Protein AF-A0A7K0NZ15-F1 (afdb_monomer)

Secondary structure (DSSP, 8-state):
-B-EEE-SSS-EEEEEEEE-STHHHHHHHH----B---TT--EEEEESPPBTTTHHHHHHHHHTSPSS-EEEEESHHHHH-GGGTT-TTB-S-GGGTS--

Structure (mmCIF, N/CA/C/O backbone):
data_AF-A0A7K0NZ15-F1
#
_entry.id   AF-A0A7K0NZ15-F1
#
loop_
_atom_site.group_PDB
_atom_site.id
_atom_site.type_symbol
_atom_site.label_atom_id
_atom_site.label_alt_id
_atom_site.label_comp_id
_atom_site.label_asym_id
_atom_site.label_entity_id
_atom_site.label_seq_id
_atom_site.pdbx_PDB_ins_code
_atom_site.Cartn_x
_atom_site.Cartn_y
_atom_site.Cartn_z
_atom_site.occupancy
_atom_site.B_iso_or_equiv
_atom_site.auth_seq_id
_atom_site.auth_comp_id
_atom_site.auth_asym_id
_atom_site.auth_atom_id
_atom_site.pdbx_PDB_model_num
ATOM 1 N N . MET A 1 1 ? 0.693 7.277 12.330 1.00 58.62 1 MET A N 1
ATOM 2 C CA . MET A 1 1 ? 0.066 8.107 11.309 1.00 58.62 1 MET A CA 1
ATOM 3 C C . MET A 1 1 ? -1.396 7.746 11.366 1.00 58.62 1 MET A C 1
ATOM 5 O O . MET A 1 1 ? -1.777 6.800 10.705 1.00 58.62 1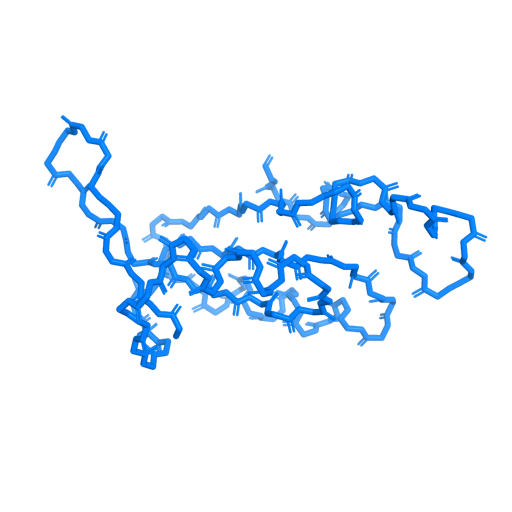 MET A O 1
ATOM 9 N N . THR A 1 2 ? -2.154 8.350 12.285 1.00 57.00 2 THR A N 1
ATOM 10 C CA . THR A 1 2 ? -3.313 7.635 12.855 1.00 57.00 2 THR A CA 1
ATOM 11 C C . THR A 1 2 ? -4.516 8.518 13.017 1.00 57.00 2 THR A C 1
ATOM 13 O O . THR A 1 2 ? -4.468 9.476 13.781 1.00 57.00 2 THR A O 1
ATOM 16 N N . VAL A 1 3 ? -5.603 8.130 12.354 1.00 63.12 3 VAL A N 1
ATOM 17 C CA . VAL A 1 3 ? -6.931 8.703 12.560 1.00 63.12 3 VAL A CA 1
ATOM 18 C C . VAL A 1 3 ? -7.886 7.606 12.994 1.00 63.12 3 VAL A C 1
ATOM 20 O O . VAL A 1 3 ? -7.845 6.487 12.482 1.00 63.12 3 VAL A O 1
ATOM 23 N N . ARG A 1 4 ? -8.749 7.933 13.959 1.00 67.12 4 ARG A N 1
ATOM 24 C CA . ARG A 1 4 ? -9.858 7.073 14.366 1.00 67.12 4 ARG A CA 1
ATOM 25 C C . ARG A 1 4 ? -11.034 7.332 13.436 1.00 67.12 4 ARG A C 1
ATOM 27 O O . ARG A 1 4 ? -11.722 8.339 13.575 1.00 67.12 4 ARG A O 1
ATOM 34 N N . VAL A 1 5 ? -11.270 6.423 12.498 1.00 67.50 5 VAL A N 1
ATOM 35 C CA . VAL A 1 5 ? -12.401 6.539 11.568 1.00 67.50 5 VAL A CA 1
ATOM 36 C C . VAL A 1 5 ? -13.626 5.867 12.182 1.00 67.50 5 VAL A C 1
ATOM 38 O O . VAL A 1 5 ? -13.577 4.689 12.542 1.00 67.50 5 VAL A O 1
ATOM 41 N N . TRP A 1 6 ? -14.724 6.613 12.324 1.00 68.25 6 TRP A N 1
ATOM 42 C CA . TRP A 1 6 ? -16.005 6.081 12.791 1.00 68.25 6 TRP A CA 1
ATOM 43 C C . TRP A 1 6 ? -16.781 5.461 11.626 1.00 68.25 6 TRP A C 1
ATOM 45 O O . TRP A 1 6 ? -17.076 6.128 10.639 1.00 68.25 6 TRP A O 1
ATOM 55 N N . THR A 1 7 ? -17.130 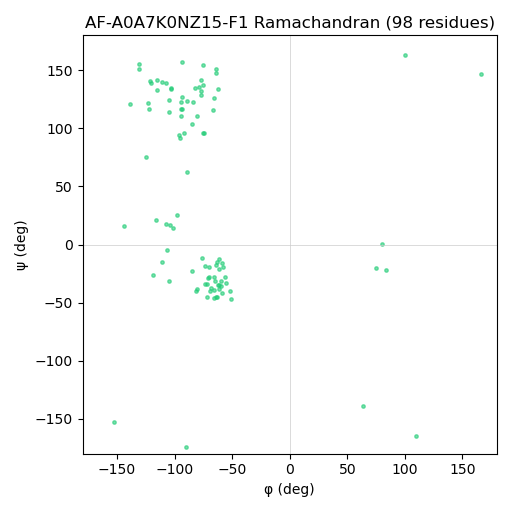4.181 11.744 1.00 67.81 7 THR A N 1
ATOM 56 C CA . THR A 1 7 ? -17.703 3.381 10.641 1.00 67.81 7 THR A CA 1
ATOM 57 C C . THR A 1 7 ? -19.231 3.261 10.669 1.00 67.81 7 THR A C 1
ATOM 59 O O . THR A 1 7 ? -19.786 2.281 10.185 1.00 67.81 7 THR A O 1
ATOM 62 N N . GLY A 1 8 ? -19.960 4.210 11.264 1.00 65.19 8 GLY A N 1
ATOM 63 C CA . GLY A 1 8 ? -21.433 4.159 11.271 1.00 65.19 8 GLY A CA 1
ATOM 64 C C . GLY A 1 8 ? -22.059 3.286 12.367 1.00 65.19 8 GLY A C 1
ATOM 65 O O . GLY A 1 8 ? -23.205 3.509 12.740 1.00 65.19 8 GLY A O 1
ATOM 66 N N . GLY A 1 9 ? -21.314 2.316 12.915 1.00 67.75 9 GLY A N 1
ATOM 67 C CA . GLY A 1 9 ? -21.816 1.300 13.858 1.00 67.75 9 GLY A CA 1
ATOM 68 C C . GLY A 1 9 ? -21.208 1.332 15.266 1.00 67.75 9 GLY A C 1
ATOM 69 O O . GLY A 1 9 ? -21.195 0.309 15.945 1.00 67.75 9 GLY A O 1
ATOM 70 N N . GLY A 1 10 ? -20.624 2.458 15.691 1.00 66.69 10 GLY A N 1
ATOM 71 C CA . GLY A 1 10 ? -19.967 2.586 17.004 1.00 66.69 10 GLY A CA 1
ATOM 72 C C . GLY A 1 10 ? -18.542 2.020 17.083 1.00 66.69 10 GLY A C 1
ATOM 73 O O . GLY A 1 10 ? -17.908 2.120 18.130 1.00 66.69 10 GLY A O 1
ATOM 74 N N . ARG A 1 11 ? -18.003 1.469 15.987 1.00 65.94 11 ARG A N 1
ATOM 75 C CA . ARG A 1 11 ? -16.603 1.026 15.906 1.00 65.94 11 ARG A CA 1
ATOM 76 C C . ARG A 1 11 ? -15.729 2.129 15.325 1.00 65.94 11 ARG A C 1
ATOM 78 O O . ARG A 1 11 ? -16.012 2.655 14.244 1.00 65.94 11 ARG A O 1
ATOM 85 N N . SER A 1 12 ? -14.668 2.452 16.053 1.00 70.44 12 SER A N 1
ATOM 86 C CA . SER A 1 12 ? -13.583 3.305 15.584 1.00 70.44 12 SER A CA 1
ATOM 87 C C . SER A 1 12 ? -12.375 2.438 15.266 1.00 70.44 12 SER A C 1
ATOM 89 O O . SER A 1 12 ? -11.918 1.726 16.161 1.00 70.44 12 SER A O 1
ATOM 91 N N . PHE A 1 13 ? -11.844 2.522 14.052 1.00 76.25 13 PHE A N 1
ATOM 92 C CA . PHE A 1 13 ? -10.595 1.843 13.706 1.00 76.25 13 PHE A CA 1
ATOM 93 C C . PHE A 1 13 ? -9.451 2.843 13.680 1.00 76.25 13 PHE A C 1
ATOM 95 O O . PHE A 1 13 ? -9.598 3.935 13.128 1.00 76.25 13 PHE A O 1
ATOM 102 N N . ALA A 1 14 ? -8.331 2.462 14.289 1.00 81.62 14 ALA A N 1
ATOM 103 C CA . ALA A 1 14 ? -7.065 3.136 14.081 1.00 81.62 14 ALA A CA 1
ATOM 104 C C . ALA A 1 14 ? -6.489 2.688 12.734 1.00 81.62 14 ALA A C 1
ATOM 106 O O . ALA A 1 14 ? -6.416 1.492 12.434 1.00 81.62 14 ALA A O 1
ATOM 107 N N . VAL A 1 15 ? -6.124 3.672 11.925 1.00 83.88 15 VAL A N 1
ATOM 108 C CA . VAL A 1 15 ? -5.545 3.481 10.599 1.00 83.88 15 VAL A CA 1
ATOM 109 C C . VAL A 1 15 ? -4.042 3.723 10.691 1.00 83.88 15 VAL A C 1
ATOM 111 O O . VAL A 1 15 ? -3.639 4.703 11.305 1.00 83.88 15 VAL A O 1
ATOM 114 N N . ASP A 1 16 ? -3.234 2.847 10.105 1.00 87.62 16 ASP A N 1
ATOM 115 C CA . ASP A 1 16 ? -1.813 3.060 9.835 1.00 87.62 16 ASP A CA 1
ATOM 116 C C . ASP A 1 16 ? -1.627 3.279 8.331 1.00 87.62 16 ASP A C 1
ATOM 118 O O . ASP A 1 16 ? -2.256 2.604 7.518 1.00 87.62 16 ASP A O 1
ATOM 122 N N . GLU A 1 17 ? -0.780 4.222 7.943 1.00 88.50 17 GLU A N 1
ATOM 123 C CA . GLU A 1 17 ? -0.543 4.560 6.540 1.00 88.50 17 GLU A CA 1
ATOM 124 C C . GLU A 1 17 ? 0.904 4.239 6.163 1.00 88.50 17 GLU A C 1
ATOM 126 O O . GLU A 1 17 ? 1.862 4.649 6.816 1.00 88.50 17 GLU A O 1
ATOM 131 N N . MET A 1 18 ? 1.063 3.567 5.031 1.00 91.19 18 MET A N 1
ATOM 132 C CA . MET A 1 18 ? 2.325 3.457 4.318 1.00 91.19 18 MET A CA 1
ATOM 133 C C . MET A 1 18 ? 2.358 4.514 3.216 1.00 91.19 18 MET A C 1
ATOM 135 O O . MET A 1 18 ? 1.855 4.299 2.112 1.00 91.19 18 MET A O 1
ATOM 139 N N . ALA A 1 19 ? 2.956 5.661 3.538 1.00 90.69 19 ALA A N 1
ATOM 140 C CA . ALA A 1 19 ? 3.152 6.775 2.619 1.00 90.69 19 ALA A CA 1
ATOM 141 C C . ALA A 1 19 ? 4.274 6.454 1.616 1.00 90.69 19 ALA A C 1
ATOM 143 O O . ALA A 1 19 ? 5.455 6.620 1.926 1.00 90.69 19 ALA A O 1
ATOM 144 N N . LEU A 1 20 ? 3.915 5.970 0.422 1.00 91.88 20 LEU A N 1
ATOM 145 C CA . LEU A 1 20 ? 4.882 5.503 -0.583 1.00 91.88 20 LEU A CA 1
ATOM 146 C C . LEU A 1 20 ? 5.070 6.471 -1.756 1.00 91.88 20 LEU A C 1
ATOM 148 O O . LEU A 1 20 ? 6.153 6.521 -2.338 1.00 91.88 20 LEU A O 1
ATOM 152 N N . ALA A 1 21 ? 4.034 7.225 -2.132 1.00 94.38 21 ALA A N 1
ATOM 153 C CA . ALA A 1 21 ? 4.095 8.155 -3.262 1.00 94.38 21 ALA A CA 1
ATOM 154 C C . ALA A 1 21 ? 3.114 9.334 -3.100 1.00 94.38 21 ALA A C 1
ATOM 156 O O . ALA A 1 21 ? 2.770 9.727 -1.989 1.00 94.38 21 ALA A O 1
ATOM 157 N N . CYS A 1 22 ? 2.654 9.915 -4.213 1.00 94.88 22 CYS A N 1
ATOM 158 C CA . CYS A 1 22 ? 1.798 11.104 -4.235 1.00 94.88 22 CYS A CA 1
ATOM 159 C C . CYS A 1 22 ? 0.454 10.936 -3.508 1.00 94.88 22 CYS A C 1
ATOM 161 O O . CYS A 1 22 ? -0.014 11.894 -2.906 1.00 94.88 22 CYS A O 1
ATOM 163 N N . CYS A 1 23 ? -0.139 9.742 -3.470 1.00 93.81 23 CYS A N 1
ATOM 164 C CA . CYS A 1 23 ? -1.390 9.531 -2.735 1.00 93.81 23 CYS A CA 1
ATOM 165 C C . CYS A 1 23 ? -1.246 9.799 -1.225 1.00 93.81 23 CYS A C 1
ATOM 167 O O . CYS A 1 23 ? -2.222 10.132 -0.562 1.00 93.81 23 CYS A O 1
ATOM 169 N N . ALA A 1 24 ? -0.029 9.764 -0.674 1.00 91.50 24 ALA A N 1
ATOM 170 C CA . ALA A 1 24 ? 0.196 10.161 0.711 1.00 91.50 24 ALA A CA 1
ATOM 171 C C . ALA A 1 24 ? -0.156 11.637 0.967 1.00 91.50 24 ALA A C 1
ATOM 173 O O . ALA A 1 24 ? -0.670 11.958 2.034 1.00 91.50 24 ALA A O 1
ATOM 174 N N . VAL A 1 25 ? 0.059 12.551 0.001 1.00 92.06 25 VAL A N 1
ATOM 175 C CA . VAL A 1 25 ? -0.327 13.967 0.178 1.00 92.06 25 VAL A CA 1
ATOM 176 C C . VAL A 1 25 ? -1.848 14.155 0.142 1.00 92.06 25 VAL A C 1
ATOM 178 O O . VAL A 1 25 ? -2.384 15.042 0.801 1.00 92.06 25 VAL A O 1
ATOM 181 N N . GLU A 1 26 ? -2.559 13.290 -0.577 1.00 93.38 26 GLU A N 1
ATOM 182 C CA . GLU A 1 26 ? -4.021 13.299 -0.604 1.00 93.38 26 GLU A CA 1
ATOM 183 C C . GLU A 1 26 ? -4.578 12.781 0.726 1.00 93.38 26 GLU A C 1
ATOM 185 O O . GLU A 1 26 ? -5.448 13.421 1.323 1.00 93.38 26 GLU A O 1
ATOM 190 N N . LEU A 1 27 ? -4.019 11.681 1.250 1.00 88.19 27 LEU A N 1
ATOM 191 C CA . LEU A 1 27 ? -4.434 11.139 2.544 1.00 88.19 27 LEU A CA 1
ATOM 192 C C . LEU A 1 27 ? -4.101 12.099 3.690 1.00 88.19 27 LEU A C 1
ATOM 194 O O . LEU A 1 27 ? -4.918 12.333 4.574 1.00 88.19 27 LEU A O 1
ATOM 198 N N . ALA A 1 28 ? -2.940 12.733 3.614 1.00 87.12 28 ALA A N 1
ATOM 199 C CA . ALA A 1 28 ? -2.485 13.795 4.492 1.00 87.12 28 ALA A CA 1
ATOM 200 C C . ALA A 1 28 ? -3.478 14.962 4.643 1.00 87.12 28 ALA A C 1
ATOM 202 O O . ALA A 1 28 ? -3.612 15.521 5.737 1.00 87.12 28 ALA A O 1
ATOM 203 N N . VAL A 1 29 ? -4.133 15.362 3.550 1.00 89.25 29 VAL A N 1
ATOM 204 C CA . VAL A 1 29 ? -5.150 16.425 3.551 1.00 89.25 29 VAL A CA 1
ATOM 205 C C . VAL A 1 29 ? -6.496 15.888 4.033 1.00 89.25 29 VAL A C 1
ATOM 207 O O . VAL A 1 29 ? -7.188 16.575 4.781 1.00 89.25 29 VAL A O 1
ATOM 210 N N . ALA A 1 30 ? -6.854 14.658 3.654 1.00 85.69 30 ALA A N 1
ATOM 211 C CA . ALA A 1 30 ? -8.079 14.009 4.115 1.00 85.69 30 ALA A CA 1
ATOM 212 C C . ALA A 1 30 ? -8.074 13.744 5.633 1.00 85.69 30 ALA A C 1
ATOM 214 O O . ALA A 1 30 ? -9.125 13.772 6.270 1.00 85.69 30 ALA A O 1
ATOM 215 N N . LEU A 1 31 ? -6.890 13.507 6.206 1.00 81.69 31 LEU A N 1
ATOM 216 C CA . LEU A 1 31 ? -6.659 13.107 7.592 1.00 81.69 31 LEU A CA 1
ATOM 217 C C . LEU A 1 31 ? -5.676 14.079 8.288 1.00 81.69 31 LEU A C 1
ATOM 219 O O . LEU A 1 31 ? -4.503 13.749 8.496 1.00 81.69 31 LEU A O 1
ATOM 223 N N . PRO A 1 32 ? -6.122 15.297 8.656 1.00 71.38 32 PRO A N 1
ATOM 224 C CA . PRO A 1 32 ? -5.244 16.326 9.218 1.00 71.38 32 PRO A CA 1
ATOM 225 C C . PRO A 1 32 ? -4.748 16.004 10.639 1.00 71.38 32 PRO A C 1
ATOM 227 O O . PRO A 1 32 ? -3.645 16.405 11.003 1.00 71.38 32 PRO A O 1
ATOM 230 N N . GLU A 1 33 ? -5.510 15.244 11.431 1.00 70.56 33 GLU A N 1
ATOM 231 C CA . GLU A 1 33 ? -5.163 14.874 12.813 1.00 70.56 33 GLU A CA 1
ATOM 232 C C . GLU A 1 33 ? -4.355 13.572 12.887 1.00 70.56 33 GLU A C 1
ATOM 234 O O . GLU A 1 33 ? -4.790 12.567 13.444 1.00 70.56 33 GLU A O 1
ATOM 239 N N . ARG A 1 34 ? -3.161 13.567 12.297 1.00 66.44 34 ARG A N 1
ATOM 240 C CA . ARG A 1 34 ? -2.291 12.383 12.245 1.00 66.44 34 ARG A CA 1
ATOM 241 C C . ARG A 1 34 ? -1.277 12.376 13.386 1.00 66.44 34 ARG A C 1
ATOM 243 O O . ARG A 1 34 ? -0.334 13.159 13.395 1.00 66.44 34 ARG A O 1
ATOM 250 N N . GLY A 1 35 ? -1.465 11.448 14.324 1.00 65.25 35 GLY A N 1
ATOM 251 C CA . GLY A 1 35 ? -0.479 11.100 15.356 1.00 65.25 35 GLY A CA 1
ATOM 252 C C . GLY A 1 35 ? 0.478 9.986 14.920 1.00 65.25 35 GLY A C 1
ATOM 253 O O . GLY A 1 35 ? 0.426 9.524 13.781 1.00 65.25 35 GLY A O 1
ATOM 254 N N . GLU A 1 36 ? 1.336 9.510 15.822 1.00 67.75 36 GLU A N 1
ATOM 255 C CA . GLU A 1 36 ? 2.221 8.351 15.607 1.00 67.75 36 GLU A CA 1
ATOM 256 C C . GLU A 1 36 ? 1.417 7.050 15.411 1.00 67.75 36 GLU A C 1
ATOM 258 O O . GLU A 1 36 ? 0.269 6.964 15.849 1.00 67.75 36 GLU A O 1
ATOM 263 N N . ALA A 1 37 ? 1.946 6.075 14.656 1.00 63.38 37 ALA A N 1
ATOM 264 C CA . ALA A 1 37 ? 1.219 4.833 14.345 1.00 63.38 37 ALA A CA 1
ATOM 265 C C . ALA A 1 37 ? 1.030 4.043 15.642 1.00 63.38 37 ALA A C 1
ATOM 267 O O . ALA A 1 37 ? 2.039 3.684 16.255 1.00 63.38 37 ALA A O 1
ATOM 268 N N . PRO A 1 38 ? -0.202 3.820 16.128 1.00 65.81 38 PRO A N 1
ATOM 269 C CA . PRO A 1 38 ? -0.370 3.144 17.380 1.00 65.81 38 PRO 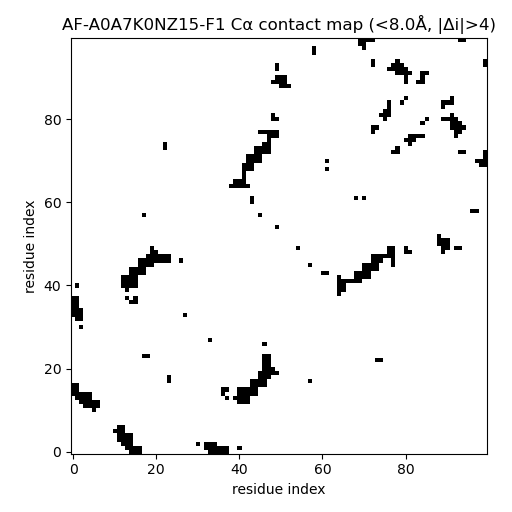A CA 1
ATOM 270 C C . PRO A 1 38 ? -0.103 1.664 17.165 1.00 65.81 38 PRO A C 1
ATOM 272 O O . PRO A 1 38 ? -0.286 1.103 16.083 1.00 65.81 38 PRO A O 1
ATOM 275 N N . VAL A 1 39 ? 0.289 1.019 18.250 1.00 68.56 39 VAL A N 1
ATOM 276 C CA . VAL A 1 39 ? 0.451 -0.433 18.295 1.00 68.56 39 VAL A CA 1
ATOM 277 C C . VAL A 1 39 ? -0.867 -1.186 18.054 1.00 68.56 39 VAL A C 1
ATOM 279 O O . VAL A 1 39 ? -0.833 -2.382 17.790 1.00 68.56 39 VAL A O 1
ATOM 282 N N . ASP A 1 40 ? -2.015 -0.501 18.134 1.00 75.56 40 ASP A N 1
ATOM 283 C CA . ASP A 1 40 ? -3.365 -1.051 17.970 1.00 75.56 40 ASP A CA 1
ATOM 284 C C . ASP A 1 40 ? -4.023 -0.714 16.616 1.00 75.56 40 ASP A C 1
ATOM 286 O O . ASP A 1 40 ? -5.240 -0.823 16.469 1.00 75.56 40 ASP A O 1
ATOM 290 N N . ALA A 1 41 ? -3.249 -0.290 15.610 1.00 81.62 41 ALA A N 1
ATOM 291 C CA . ALA A 1 41 ? -3.800 -0.037 14.282 1.00 81.62 41 ALA A CA 1
ATOM 292 C C . ALA A 1 41 ? -4.388 -1.319 13.669 1.00 81.62 41 ALA A C 1
ATOM 294 O O . ALA A 1 41 ? -3.765 -2.374 13.671 1.00 81.62 41 ALA A O 1
ATOM 295 N N . HIS A 1 42 ? -5.589 -1.217 13.105 1.00 87.31 42 HIS A N 1
ATOM 296 C CA . HIS A 1 42 ? -6.309 -2.351 12.512 1.00 87.31 42 HIS A CA 1
ATOM 297 C C . HIS A 1 42 ? -6.417 -2.248 10.990 1.00 87.31 42 HIS A C 1
ATOM 299 O O . HIS A 1 42 ? -6.759 -3.218 10.321 1.00 87.31 42 HIS A O 1
ATOM 305 N N . VAL A 1 43 ? -6.153 -1.075 10.418 1.00 89.38 43 VAL A N 1
ATOM 306 C CA . VAL A 1 43 ? -6.273 -0.842 8.978 1.00 89.38 43 VAL A CA 1
ATOM 307 C C . VAL A 1 43 ? -4.937 -0.352 8.448 1.00 89.38 43 VAL A C 1
ATOM 309 O O . VAL A 1 43 ? -4.468 0.685 8.898 1.00 89.38 43 VAL A O 1
ATOM 312 N N . LEU A 1 44 ? -4.352 -1.059 7.483 1.00 92.19 44 LEU A N 1
ATOM 313 C CA . LEU A 1 44 ? -3.185 -0.599 6.735 1.00 92.19 44 LEU A CA 1
ATOM 314 C C . LEU A 1 44 ? -3.629 0.091 5.444 1.00 92.19 44 LEU A C 1
ATOM 316 O O . LEU A 1 44 ? -4.172 -0.557 4.552 1.00 92.19 44 LEU A O 1
ATOM 320 N N . VAL A 1 45 ? -3.349 1.381 5.297 1.00 93.31 45 VAL A N 1
ATOM 321 C CA . VAL A 1 45 ? -3.535 2.108 4.038 1.00 93.31 45 VAL A CA 1
ATOM 322 C C . VAL A 1 45 ? -2.224 2.108 3.267 1.00 93.31 45 VAL A C 1
ATOM 324 O O . VAL A 1 45 ? -1.234 2.691 3.701 1.00 93.31 45 VAL A O 1
ATOM 327 N N . VAL A 1 46 ? -2.213 1.478 2.098 1.00 95.44 46 VAL A N 1
ATOM 328 C CA . VAL A 1 46 ? -1.078 1.507 1.172 1.00 95.44 46 VAL A CA 1
ATOM 329 C C . VAL A 1 46 ? -1.291 2.674 0.213 1.00 95.44 46 VAL A C 1
ATOM 331 O O . VAL A 1 46 ? -2.034 2.555 -0.762 1.00 95.44 46 VAL A O 1
ATOM 334 N N . ALA A 1 47 ? -0.682 3.820 0.524 1.00 94.81 47 ALA A N 1
ATOM 335 C CA . ALA A 1 47 ? -0.883 5.073 -0.194 1.00 94.81 47 ALA A CA 1
ATOM 336 C C . ALA A 1 47 ? 0.200 5.285 -1.262 1.00 94.81 47 ALA A C 1
ATOM 338 O O . ALA A 1 47 ? 1.255 5.882 -1.017 1.00 94.81 47 ALA A O 1
ATOM 339 N N . GLY A 1 48 ? -0.092 4.828 -2.481 1.00 95.38 48 GLY A N 1
ATOM 340 C CA . GLY A 1 48 ? 0.742 5.060 -3.660 1.00 95.38 48 GLY A CA 1
ATOM 341 C C . GLY A 1 48 ? 1.465 3.824 -4.196 1.00 95.38 48 GLY A C 1
ATOM 342 O O . GLY A 1 48 ? 1.108 2.685 -3.911 1.00 95.38 48 GLY A O 1
ATOM 343 N N . THR A 1 49 ? 2.456 4.062 -5.055 1.00 96.62 49 THR A N 1
ATOM 344 C CA . THR A 1 49 ? 3.153 3.011 -5.805 1.00 96.62 49 THR A CA 1
ATOM 345 C C . THR A 1 49 ? 3.948 2.091 -4.887 1.00 96.62 49 THR A C 1
ATOM 347 O O . THR A 1 49 ? 4.817 2.546 -4.146 1.00 96.62 49 THR A O 1
ATOM 350 N N . VAL A 1 50 ? 3.711 0.785 -4.995 1.00 96.75 50 VAL A N 1
ATOM 351 C CA . VAL A 1 50 ? 4.512 -0.228 -4.306 1.00 96.75 50 VAL A CA 1
ATOM 352 C C . VAL A 1 50 ? 5.597 -0.717 -5.259 1.00 96.75 50 VAL A C 1
ATOM 354 O O . VAL A 1 50 ? 5.318 -1.192 -6.358 1.00 96.75 50 VAL A O 1
ATOM 357 N N . THR A 1 51 ? 6.852 -0.589 -4.843 1.00 96.75 51 THR A N 1
ATOM 358 C CA . THR A 1 51 ? 7.988 -1.141 -5.585 1.00 96.75 51 THR A CA 1
ATOM 359 C C . THR A 1 51 ? 8.347 -2.525 -5.061 1.00 96.75 51 THR A C 1
ATOM 361 O O . THR A 1 51 ? 8.092 -2.841 -3.897 1.00 96.75 51 THR A O 1
ATOM 364 N N . LEU A 1 52 ? 9.012 -3.337 -5.883 1.00 96.12 52 LEU A N 1
ATOM 365 C CA . LEU A 1 52 ? 9.550 -4.638 -5.466 1.00 96.12 52 LEU A CA 1
ATOM 366 C C . LEU A 1 52 ? 10.482 -4.510 -4.248 1.00 96.12 52 LEU A C 1
ATOM 368 O O . LEU A 1 52 ? 10.502 -5.385 -3.389 1.00 96.12 52 LEU A O 1
ATOM 372 N N . ALA A 1 53 ? 11.211 -3.394 -4.142 1.00 96.12 53 ALA A N 1
ATOM 373 C CA . ALA A 1 53 ? 12.078 -3.103 -3.002 1.00 96.12 53 ALA A CA 1
ATOM 374 C C . ALA A 1 53 ? 11.299 -2.750 -1.722 1.00 96.12 53 ALA A C 1
ATOM 376 O O . ALA A 1 53 ? 11.741 -3.087 -0.626 1.00 96.12 53 ALA A O 1
ATOM 377 N N . ALA A 1 54 ? 10.148 -2.081 -1.844 1.00 95.69 54 ALA A N 1
ATOM 378 C CA . ALA A 1 54 ? 9.312 -1.690 -0.707 1.00 95.69 54 ALA A CA 1
ATOM 379 C C . ALA A 1 54 ? 8.356 -2.805 -0.250 1.00 95.69 54 ALA A C 1
ATOM 381 O O . ALA A 1 54 ? 7.917 -2.804 0.903 1.00 95.69 54 ALA A O 1
ATOM 382 N N . LEU A 1 55 ? 8.041 -3.761 -1.129 1.00 96.19 55 LEU A N 1
ATOM 383 C CA . LEU A 1 55 ? 7.092 -4.842 -0.864 1.00 96.19 55 LEU A CA 1
ATOM 384 C C . LEU A 1 55 ? 7.368 -5.598 0.454 1.00 96.19 55 LEU A C 1
ATOM 386 O O . LEU A 1 55 ? 6.426 -5.743 1.236 1.00 96.19 55 LEU A O 1
ATOM 390 N N . PRO A 1 56 ? 8.610 -6.016 0.787 1.00 96.56 56 PRO A N 1
ATOM 391 C CA . PRO A 1 56 ? 8.876 -6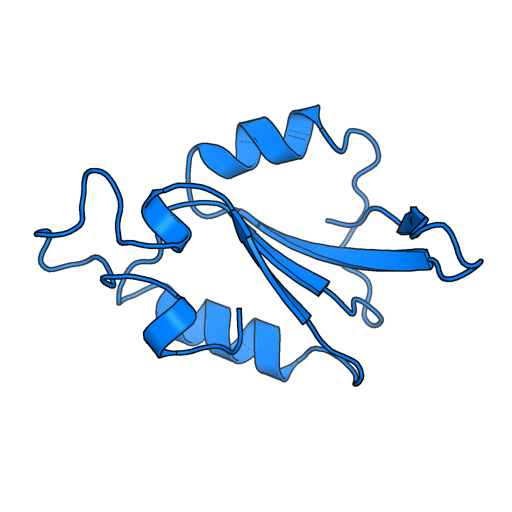.712 2.048 1.00 96.56 56 PRO A CA 1
ATOM 392 C C . PRO A 1 56 ? 8.505 -5.880 3.281 1.00 96.56 56 PRO A C 1
ATOM 394 O O . PRO A 1 56 ? 7.999 -6.417 4.264 1.00 96.56 56 PRO A O 1
ATOM 397 N N . THR A 1 57 ? 8.708 -4.561 3.228 1.00 95.44 57 THR A N 1
ATOM 398 C CA . THR A 1 57 ? 8.345 -3.649 4.319 1.00 95.44 57 THR A CA 1
ATOM 399 C C . THR A 1 57 ? 6.832 -3.525 4.466 1.00 95.44 57 THR A C 1
ATOM 401 O O . THR A 1 57 ? 6.335 -3.521 5.591 1.00 95.44 57 THR A O 1
ATOM 404 N N . VAL A 1 58 ? 6.091 -3.473 3.355 1.00 94.81 58 VAL A N 1
ATOM 405 C CA . VAL A 1 58 ? 4.617 -3.443 3.373 1.00 94.81 58 VAL A CA 1
ATOM 406 C C . VAL A 1 58 ? 4.061 -4.731 3.987 1.00 94.81 58 VAL A C 1
ATOM 408 O O . VAL A 1 58 ? 3.200 -4.674 4.864 1.00 94.81 58 VAL A O 1
ATOM 411 N N . LEU A 1 59 ? 4.600 -5.889 3.595 1.00 95.19 59 LEU A N 1
ATOM 412 C CA . LEU A 1 59 ? 4.194 -7.186 4.145 1.00 95.19 59 LEU A CA 1
ATOM 413 C C . LEU A 1 59 ? 4.507 -7.303 5.639 1.00 95.19 59 LEU A C 1
ATOM 415 O O . LEU A 1 59 ? 3.646 -7.719 6.412 1.00 95.19 59 LEU A O 1
ATOM 419 N N . ALA A 1 60 ? 5.704 -6.888 6.060 1.00 93.50 60 ALA A N 1
ATOM 420 C CA . ALA A 1 60 ? 6.090 -6.894 7.469 1.00 93.50 60 ALA A CA 1
ATOM 421 C C . ALA A 1 60 ? 5.187 -5.982 8.313 1.00 93.50 60 ALA A C 1
ATOM 423 O O . ALA A 1 60 ? 4.817 -6.337 9.431 1.00 93.50 60 ALA A O 1
ATOM 424 N N . ARG A 1 61 ? 4.786 -4.825 7.770 1.00 91.12 61 ARG A N 1
ATOM 425 C CA . ARG A 1 61 ? 3.843 -3.921 8.438 1.00 91.12 61 ARG A CA 1
ATOM 426 C C . ARG A 1 61 ? 2.464 -4.542 8.583 1.00 91.12 61 ARG A C 1
ATOM 428 O O . ARG A 1 61 ? 1.935 -4.526 9.686 1.00 91.12 61 ARG A O 1
ATOM 435 N N . TYR A 1 62 ? 1.929 -5.154 7.528 1.00 92.19 62 TYR A N 1
ATOM 436 C CA . TYR A 1 62 ? 0.655 -5.870 7.606 1.00 92.19 62 TYR A CA 1
ATOM 437 C C . TYR A 1 62 ? 0.686 -7.007 8.641 1.00 92.19 62 TYR A C 1
ATOM 439 O O . TYR A 1 62 ? -0.254 -7.165 9.418 1.00 92.19 62 TYR A O 1
ATOM 447 N N . GLN A 1 63 ? 1.782 -7.768 8.694 1.00 92.31 63 GLN A N 1
ATOM 448 C CA . GLN A 1 63 ? 1.967 -8.853 9.665 1.00 92.31 63 GLN A CA 1
ATOM 449 C C . GLN A 1 63 ? 2.068 -8.359 11.114 1.00 92.31 63 GLN A C 1
ATOM 451 O O . GLN A 1 63 ? 1.699 -9.092 12.028 1.00 92.31 63 GLN A O 1
ATOM 456 N N . ALA A 1 64 ? 2.546 -7.132 11.329 1.00 89.94 64 ALA A N 1
ATOM 457 C CA . ALA A 1 64 ? 2.630 -6.527 12.653 1.00 89.94 64 ALA A CA 1
ATOM 458 C C . ALA A 1 64 ? 1.270 -6.036 13.189 1.00 89.94 64 ALA A C 1
ATOM 460 O O . ALA A 1 64 ? 1.186 -5.704 14.371 1.00 89.94 64 ALA A O 1
ATOM 461 N N . LEU A 1 65 ? 0.217 -5.984 12.359 1.00 89.62 65 LEU A N 1
ATOM 462 C CA . LEU A 1 65 ? -1.091 -5.486 12.784 1.00 89.62 65 LEU A CA 1
ATOM 463 C C . LEU A 1 65 ? -1.896 -6.530 13.589 1.00 89.62 65 LEU A C 1
ATOM 465 O O . LEU A 1 65 ? -1.997 -7.693 13.165 1.00 89.62 65 LEU A O 1
ATOM 469 N N . PRO A 1 66 ? -2.533 -6.126 14.709 1.00 88.62 66 PRO A N 1
ATOM 470 C CA . PRO A 1 66 ? -3.447 -6.973 15.470 1.00 88.62 66 PRO A CA 1
ATOM 471 C C . PRO A 1 66 ? -4.707 -7.359 14.680 1.00 88.62 66 PRO A C 1
ATOM 473 O O . PRO A 1 66 ? -5.244 -6.589 13.888 1.00 88.62 66 PRO A O 1
ATOM 476 N N . GLU A 1 67 ? -5.224 -8.558 14.953 1.00 87.12 67 GLU A N 1
ATOM 477 C CA . GLU A 1 67 ? -6.503 -9.035 14.414 1.00 87.12 67 GLU A CA 1
ATOM 478 C C . GLU A 1 67 ? -7.683 -8.355 15.148 1.00 87.12 67 GLU A C 1
ATOM 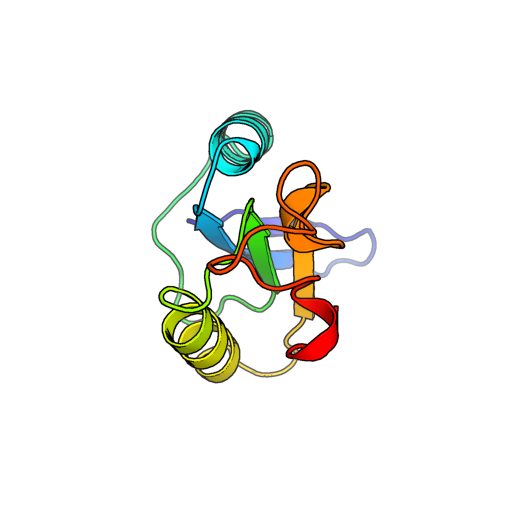480 O O . GLU A 1 67 ? -7.634 -8.260 16.378 1.00 87.12 67 GLU A O 1
ATOM 485 N N . PRO A 1 68 ? -8.760 -7.910 14.466 1.00 87.50 68 PRO A N 1
ATOM 486 C CA . PRO A 1 68 ? -9.026 -7.987 13.027 1.00 87.50 68 PRO A CA 1
ATOM 487 C C . PRO A 1 68 ? -8.242 -6.943 12.222 1.00 87.50 68 PRO A C 1
ATOM 489 O O . PRO A 1 68 ? -8.260 -5.765 12.579 1.00 87.50 68 PRO A O 1
ATOM 492 N N . ARG A 1 69 ? -7.586 -7.363 11.131 1.00 90.06 69 ARG A N 1
ATOM 493 C CA . ARG A 1 69 ? -6.801 -6.463 10.264 1.00 90.06 69 ARG A CA 1
ATOM 494 C C . ARG A 1 69 ? -7.367 -6.341 8.852 1.00 90.06 69 ARG A C 1
ATOM 496 O O . ARG A 1 69 ? -7.783 -7.328 8.251 1.00 90.06 69 ARG A O 1
ATOM 503 N N . HIS A 1 70 ? -7.314 -5.135 8.302 1.00 90.50 70 HIS A N 1
ATOM 504 C CA . HIS A 1 70 ? -7.786 -4.803 6.958 1.00 90.50 70 HIS A CA 1
ATOM 505 C C . HIS A 1 70 ? -6.729 -4.019 6.180 1.00 90.50 70 HIS A C 1
ATOM 507 O O . HIS A 1 70 ? -5.885 -3.346 6.774 1.00 90.50 70 HIS A O 1
ATOM 513 N N . VAL A 1 71 ? -6.781 -4.087 4.851 1.00 94.25 71 VAL A N 1
ATOM 514 C CA . VAL A 1 71 ? -5.896 -3.331 3.957 1.00 94.25 71 VAL A CA 1
ATOM 515 C C . VAL A 1 71 ? -6.745 -2.452 3.053 1.00 94.25 71 VAL A C 1
ATOM 517 O O . VAL A 1 71 ? -7.802 -2.864 2.597 1.00 94.25 71 VAL A O 1
ATOM 520 N N . ILE A 1 72 ? -6.284 -1.233 2.797 1.00 93.62 72 ILE A N 1
ATOM 521 C CA . ILE A 1 72 ? -6.870 -0.331 1.810 1.00 93.62 72 ILE A CA 1
ATOM 522 C C . ILE A 1 72 ? -5.775 0.014 0.807 1.00 93.62 72 ILE A C 1
ATOM 524 O O . ILE A 1 72 ? -4.780 0.649 1.159 1.00 93.62 72 ILE A O 1
ATOM 528 N N . ALA A 1 73 ? -5.958 -0.378 -0.452 1.00 95.94 73 ALA A N 1
ATOM 529 C CA . ALA A 1 73 ? -5.112 0.098 -1.541 1.00 95.94 73 ALA A CA 1
ATOM 530 C C . ALA A 1 73 ? -5.590 1.488 -1.973 1.00 95.94 73 ALA A C 1
ATOM 532 O O . ALA A 1 73 ? -6.674 1.632 -2.541 1.00 95.94 73 ALA A O 1
ATOM 533 N N . PHE A 1 74 ? -4.790 2.517 -1.698 1.00 95.31 74 PHE A N 1
ATOM 534 C CA . PHE A 1 74 ? -5.152 3.897 -1.991 1.00 95.31 74 PHE A CA 1
ATOM 535 C C . PHE A 1 74 ? -4.389 4.417 -3.215 1.00 95.31 74 PHE A C 1
ATOM 537 O O . PHE A 1 74 ? -3.163 4.554 -3.209 1.00 95.31 74 PHE A O 1
ATOM 544 N N . GLY A 1 75 ? -5.152 4.689 -4.278 1.00 95.25 75 GLY A N 1
ATOM 545 C CA . GLY A 1 75 ? -4.661 5.172 -5.567 1.00 95.25 75 GLY A CA 1
ATOM 546 C C . GLY A 1 75 ? -4.545 4.090 -6.648 1.00 95.25 75 GLY A C 1
ATOM 547 O O . GLY A 1 75 ? -4.508 2.886 -6.379 1.00 95.25 75 GLY A O 1
ATOM 548 N N . ALA A 1 76 ? -4.453 4.532 -7.906 1.00 95.56 76 ALA A N 1
ATOM 549 C CA . ALA A 1 76 ? -4.311 3.641 -9.063 1.00 95.56 76 ALA A CA 1
ATOM 550 C C . ALA A 1 76 ? -3.016 2.810 -9.001 1.00 95.56 76 ALA A C 1
ATOM 552 O O . ALA A 1 76 ? -3.001 1.643 -9.386 1.00 95.56 76 ALA A O 1
ATOM 553 N N . CYS A 1 77 ? -1.939 3.392 -8.463 1.00 95.94 77 CYS A N 1
ATOM 554 C CA . CYS A 1 77 ? -0.650 2.714 -8.353 1.00 95.94 77 CYS A CA 1
ATOM 555 C C . CYS A 1 77 ? -0.666 1.547 -7.358 1.00 95.94 77 CYS A C 1
ATOM 557 O O . CYS A 1 77 ? -0.046 0.523 -7.619 1.00 95.94 77 CYS A O 1
ATOM 559 N N . ALA A 1 78 ? -1.378 1.680 -6.234 1.00 96.06 78 ALA A N 1
ATOM 560 C CA . ALA A 1 78 ? -1.487 0.610 -5.242 1.00 96.06 78 ALA A CA 1
ATOM 561 C C . ALA A 1 78 ? -2.406 -0.525 -5.723 1.00 96.06 78 ALA A C 1
ATOM 563 O O . ALA A 1 78 ? -2.176 -1.689 -5.405 1.00 96.06 78 ALA A O 1
ATOM 564 N N . THR A 1 79 ? -3.446 -0.191 -6.489 1.00 95.81 79 THR A N 1
ATOM 565 C CA . THR A 1 79 ? -4.466 -1.146 -6.954 1.00 95.81 79 THR A CA 1
ATOM 566 C C . THR A 1 79 ? -4.039 -1.942 -8.184 1.00 95.81 79 THR A C 1
ATOM 568 O O . THR A 1 79 ? -4.338 -3.128 -8.254 1.00 95.81 79 THR A O 1
ATOM 571 N N . SER A 1 80 ? -3.362 -1.300 -9.141 1.00 95.06 80 SER A N 1
ATOM 572 C CA . SER A 1 80 ? -3.101 -1.865 -10.477 1.00 95.06 80 SER A CA 1
ATOM 573 C C . SER A 1 80 ? -1.726 -1.489 -11.063 1.00 95.06 80 SER A C 1
ATOM 575 O O . SER A 1 80 ? -1.520 -1.552 -12.272 1.00 95.06 80 SER A O 1
ATOM 577 N N . GLY A 1 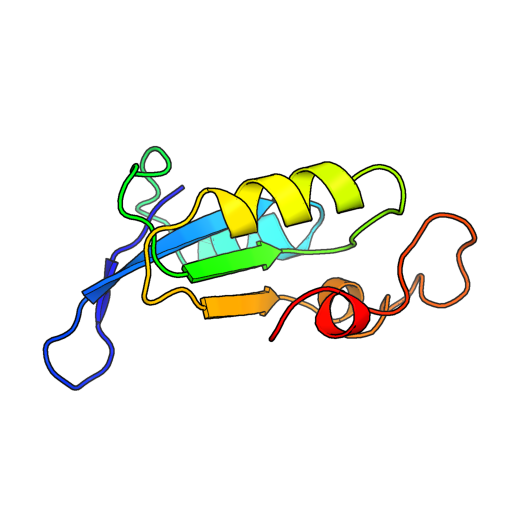81 ? -0.789 -0.993 -10.242 1.00 93.75 81 GLY A N 1
ATOM 578 C CA . GLY A 1 81 ? 0.491 -0.434 -10.708 1.00 93.75 81 GLY A CA 1
ATOM 579 C C . GLY A 1 81 ? 0.350 0.961 -11.339 1.00 93.75 81 GLY A C 1
ATOM 580 O O . GLY A 1 81 ? 1.292 1.761 -11.331 1.00 93.75 81 GLY A O 1
ATOM 581 N N . GLY A 1 82 ? -0.861 1.322 -11.778 1.00 94.69 82 GLY A N 1
ATOM 582 C CA . GLY A 1 82 ? -1.222 2.657 -12.242 1.00 94.69 82 GLY A CA 1
ATOM 583 C C . GLY A 1 82 ? -0.440 3.049 -13.500 1.0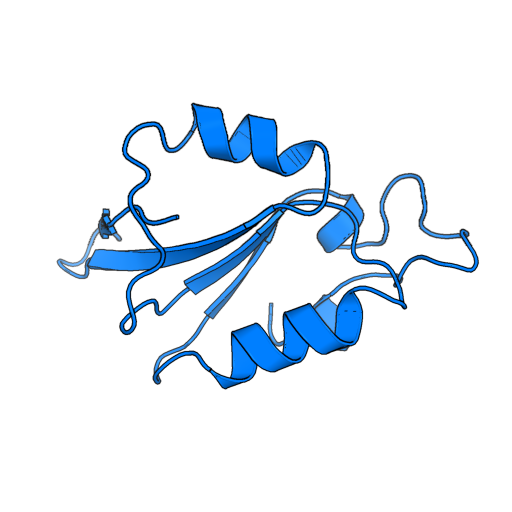0 94.69 82 GLY A C 1
ATOM 584 O O . GLY A 1 82 ? -0.230 2.212 -14.374 1.00 94.69 82 GLY A O 1
ATOM 585 N N . PRO A 1 83 ? 0.043 4.299 -13.614 1.00 94.81 83 PRO A N 1
ATOM 586 C CA . PRO A 1 83 ? 0.876 4.727 -14.743 1.00 94.81 83 PRO A CA 1
ATOM 587 C C . PRO A 1 83 ? 2.173 3.921 -14.916 1.00 94.81 83 PRO A C 1
ATOM 589 O O . PRO A 1 83 ? 2.801 4.002 -15.967 1.00 94.81 83 PRO A O 1
ATOM 592 N N . TYR A 1 84 ? 2.581 3.166 -13.891 1.00 95.81 84 TYR A N 1
ATOM 593 C CA . TYR A 1 84 ? 3.824 2.401 -13.850 1.00 95.81 84 TYR A CA 1
ATOM 594 C C . TYR A 1 84 ? 3.605 0.887 -13.972 1.00 95.81 84 TYR A C 1
ATOM 596 O O . TYR A 1 84 ? 4.500 0.127 -13.613 1.00 95.81 84 TYR A O 1
ATOM 604 N N . TRP A 1 85 ? 2.437 0.444 -14.445 1.00 94.50 85 TRP A N 1
ATOM 605 C CA . TRP A 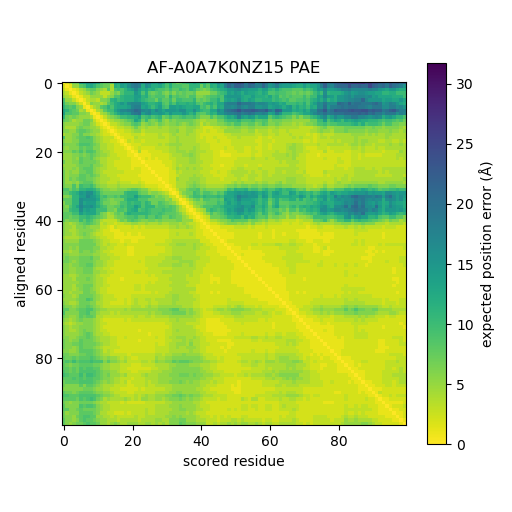1 85 ? 2.065 -0.976 -14.508 1.00 94.50 85 TRP A CA 1
ATOM 606 C C . TRP A 1 85 ? 3.055 -1.858 -15.297 1.00 94.50 85 TRP A C 1
ATOM 608 O O . TRP A 1 85 ? 3.190 -3.032 -14.978 1.00 94.50 85 TRP A O 1
ATOM 618 N N . ASP A 1 86 ? 3.771 -1.293 -16.277 1.00 94.75 86 ASP A N 1
ATOM 619 C CA . ASP A 1 86 ? 4.792 -1.980 -17.097 1.00 94.75 86 ASP A CA 1
ATOM 620 C C . ASP A 1 86 ? 6.238 -1.669 -16.644 1.00 94.75 86 ASP A C 1
ATOM 622 O O . ASP A 1 86 ? 7.218 -1.867 -17.361 1.00 94.75 86 ASP A O 1
ATOM 626 N N . SER A 1 87 ? 6.409 -1.101 -15.448 1.00 95.88 87 SER A N 1
ATOM 627 C CA . SER A 1 87 ? 7.738 -0.809 -14.908 1.00 95.88 87 SER A CA 1
ATOM 628 C C . SER A 1 87 ? 8.354 -2.049 -14.264 1.00 95.88 87 SER A C 1
ATOM 630 O O . SER A 1 87 ? 7.739 -2.688 -13.415 1.00 95.88 87 SER A O 1
ATOM 632 N N . TYR A 1 88 ? 9.631 -2.317 -14.556 1.00 96.06 88 TYR A N 1
ATOM 633 C CA . TYR A 1 88 ? 10.392 -3.447 -13.997 1.00 96.06 88 TYR A CA 1
ATOM 634 C C . TYR A 1 88 ? 10.485 -3.461 -12.461 1.00 96.06 88 TYR A C 1
ATOM 636 O O . TYR A 1 88 ? 10.847 -4.475 -11.868 1.00 96.06 88 TYR A O 1
ATOM 644 N N . SER A 1 89 ? 10.253 -2.317 -11.816 1.00 95.75 89 SER A N 1
ATOM 645 C CA . SER A 1 89 ? 10.456 -2.116 -10.381 1.00 95.75 89 SER A CA 1
ATOM 646 C C . SER A 1 89 ? 9.162 -2.031 -9.576 1.00 95.75 89 SER A C 1
ATOM 648 O O . SER A 1 89 ? 9.236 -1.928 -8.350 1.00 95.75 89 SER A O 1
ATOM 650 N N . VAL A 1 90 ? 7.997 -2.055 -10.227 1.00 96.88 90 VAL A N 1
ATOM 651 C CA . VAL A 1 90 ? 6.684 -1.828 -9.607 1.00 96.88 90 VAL A CA 1
ATOM 652 C C . VAL A 1 90 ? 5.891 -3.127 -9.592 1.00 96.88 90 VAL A C 1
ATOM 654 O O . VAL A 1 90 ? 5.940 -3.894 -10.548 1.00 96.88 90 VAL A O 1
ATOM 657 N N . VAL A 1 91 ? 5.170 -3.389 -8.500 1.00 95.69 91 VAL A N 1
ATOM 658 C CA . VAL A 1 91 ? 4.223 -4.512 -8.486 1.00 95.69 91 VAL A CA 1
ATOM 659 C C . VAL A 1 91 ? 2.943 -4.140 -9.245 1.00 95.69 91 VAL A C 1
ATOM 661 O O . VAL A 1 91 ? 2.459 -3.015 -9.084 1.00 95.69 91 VAL A O 1
ATOM 664 N N . PRO A 1 92 ? 2.342 -5.070 -10.013 1.00 93.31 92 PRO A N 1
ATOM 665 C CA . PRO A 1 92 ? 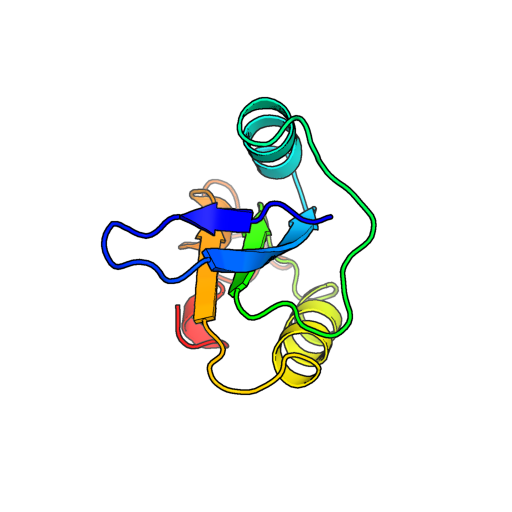1.092 -4.829 -10.737 1.00 93.31 92 PRO A CA 1
ATOM 666 C C . PRO A 1 92 ? -0.098 -4.498 -9.836 1.00 93.31 92 PRO A C 1
ATOM 668 O O . PRO A 1 92 ? -1.119 -4.051 -10.326 1.00 93.31 92 PRO A O 1
ATOM 671 N N . GLY A 1 93 ? 0.008 -4.702 -8.526 1.00 94.12 93 GLY A N 1
ATOM 672 C CA . GLY A 1 93 ? -0.993 -4.300 -7.549 1.00 94.12 93 GLY A CA 1
ATOM 673 C C . GLY A 1 93 ? -0.734 -4.980 -6.214 1.00 94.12 93 GLY A C 1
ATOM 674 O O . GLY A 1 93 ? -0.266 -6.115 -6.157 1.00 94.12 93 GLY A O 1
ATOM 675 N N . ILE A 1 94 ? -1.047 -4.305 -5.109 1.00 96.25 94 ILE A N 1
ATOM 676 C CA . ILE A 1 94 ? -0.836 -4.894 -3.780 1.00 96.25 94 ILE A CA 1
ATOM 677 C C . ILE A 1 94 ? -1.814 -6.044 -3.490 1.00 96.25 94 ILE A C 1
ATOM 679 O O . ILE A 1 94 ? -1.516 -6.902 -2.662 1.00 96.25 94 ILE A O 1
ATOM 683 N N . GLY A 1 95 ? -2.935 -6.108 -4.221 1.00 95.50 95 GLY A N 1
ATOM 684 C CA . GLY A 1 95 ? -3.929 -7.182 -4.130 1.00 95.50 95 GLY A CA 1
ATOM 685 C C . GLY A 1 95 ? -3.417 -8.569 -4.537 1.00 95.50 95 GLY A C 1
ATOM 686 O O . GLY A 1 95 ? -4.015 -9.569 -4.156 1.00 95.50 95 GLY A O 1
ATOM 687 N N . GLU A 1 96 ? -2.289 -8.662 -5.251 1.00 93.88 96 GLU A N 1
ATOM 688 C CA . GLU A 1 96 ? -1.634 -9.952 -5.527 1.00 93.88 96 GLU A CA 1
ATOM 689 C C . GLU A 1 96 ? -0.921 -10.527 -4.291 1.00 93.88 96 GLU A C 1
ATOM 691 O O . GLU A 1 96 ? -0.628 -11.722 -4.233 1.00 93.88 96 GLU A O 1
ATOM 696 N N . HIS A 1 97 ? -0.640 -9.684 -3.292 1.00 94.75 97 HIS A N 1
ATOM 697 C CA . HIS A 1 97 ? 0.159 -10.041 -2.120 1.00 94.75 97 HIS A CA 1
ATOM 698 C C . HIS A 1 97 ? -0.598 -9.926 -0.791 1.00 94.75 97 HIS A C 1
ATOM 700 O O . HIS A 1 97 ? -0.240 -10.608 0.169 1.00 94.75 97 HIS A O 1
ATOM 706 N N . LEU A 1 98 ? -1.615 -9.065 -0.712 1.00 94.31 98 LEU A N 1
ATOM 707 C CA . LEU A 1 98 ? -2.402 -8.804 0.491 1.00 94.31 98 LEU A CA 1
ATOM 708 C C . LEU A 1 98 ? -3.908 -8.879 0.199 1.00 94.31 98 LEU A C 1
ATOM 710 O O . LEU A 1 98 ? -4.326 -8.558 -0.911 1.00 94.31 98 LEU A O 1
ATOM 714 N N . PRO A 1 99 ? -4.735 -9.246 1.196 1.00 92.81 99 PRO A N 1
ATOM 715 C CA . PRO A 1 99 ? -6.185 -9.185 1.069 1.00 92.81 99 PRO A CA 1
ATOM 716 C C . PRO A 1 99 ? -6.649 -7.723 1.167 1.00 92.81 99 PRO A C 1
ATOM 718 O O . PRO A 1 99 ? -6.773 -7.182 2.270 1.00 92.81 99 PRO A O 1
ATOM 721 N N . VAL A 1 100 ? -6.841 -7.096 0.004 1.00 90.81 100 VAL A N 1
ATOM 722 C CA . VAL A 1 100 ? -7.345 -5.720 -0.172 1.00 90.81 100 VAL A CA 1
ATOM 723 C C . VAL A 1 100 ? -8.861 -5.715 -0.308 1.00 90.81 100 VAL A C 1
ATOM 725 O O . VAL A 1 100 ? -9.378 -6.565 -1.067 1.00 90.81 100 VAL A O 1
#

Solvent-accessible surface area (backbone atoms only — not comparable to full-atom values): 5400 Å² total; per-residue (Å²): 54,26,48,74,50,74,70,90,74,89,50,65,44,35,32,29,64,48,73,60,41,73,40,29,62,55,48,47,67,77,47,72,71,57,45,74,61,56,86,73,22,25,31,42,33,38,18,16,51,46,30,65,84,49,43,63,59,55,53,52,51,61,70,67,40,44,85,78,65,46,42,41,60,34,51,56,22,13,55,46,14,39,102,40,43,89,38,98,56,38,40,55,24,51,60,83,79,45,83,95

pLDDT: mean 87.09, std 11.3, range [57.0, 96.88]

Radius of gyration: 13.28 Å; Cα contacts (8 Å, |Δi|>4): 202; chains: 1; bounding box: 34×26×35 Å

Nearest PDB structures (foldseek):
  7v2d-assembly1_C  TM=9.396E-01  e=1.761E-06  Sus scrofa
  5o31-assembly1_B  TM=9.257E-01  e=1.262E-06  Bos taurus
  6zkq-assembly1_6  TM=9.094E-01  e=3.913E-06  Ovis aries
  7zmb-assembly1_K  TM=9.097E-01  e=1.692E-05  Thermochaetoides thermophila DSM 1495
  8j9j-assembly1_S7  TM=9.084E-01  e=2.881E-05  Euglena gracilis

Foldseek 3Di:
DWDFDDDVPPHTATEDEDADDDQNVVVCVVCVPDDDRDLAHAEYEDRAWDWPVCLVVSVVVQVSYDPPHYYHDHDPRQAQVHPCNVPPTTDRHCVVPDVD

Mean predicted aligned error: 5.06 Å

Sequence (100 aa):
MTVRVWTGGGRSFAVDEMALACCAVELAVALPERGEAPVDAHVLVVAGTVTLAALPTVLARYQALPEPRHVIAFGACATSGGPYWDSYSVVPGIGEHLPV